Protein AF-A0A957SFQ7-F1 (afdb_monomer_lite)

pLDDT: mean 90.32, std 8.28, range [50.59, 98.31]

Radius of gyration: 24.51 Å; chains: 1; bounding box: 53×27×66 Å

Structure (mmCIF, N/CA/C/O backbone):
data_AF-A0A957SFQ7-F1
#
_entry.id   AF-A0A957SFQ7-F1
#
loop_
_atom_site.group_PDB
_atom_site.id
_atom_site.type_symbol
_atom_site.label_atom_id
_atom_site.label_alt_id
_atom_site.label_comp_id
_atom_site.label_asym_id
_atom_site.label_entity_id
_atom_site.label_seq_id
_atom_site.pdbx_PDB_ins_code
_atom_site.Cartn_x
_atom_site.Cartn_y
_atom_site.Cartn_z
_atom_site.occupancy
_atom_site.B_iso_or_equiv
_atom_site.auth_seq_id
_atom_site.auth_comp_id
_atom_site.auth_asym_id
_atom_site.auth_atom_id
_atom_site.pdbx_PDB_model_num
ATOM 1 N N . MET A 1 1 ? -36.184 2.923 40.700 1.00 58.47 1 MET A N 1
ATOM 2 C CA . MET A 1 1 ? -35.160 2.823 39.630 1.00 58.47 1 MET A CA 1
ATOM 3 C C . MET A 1 1 ? -34.295 1.603 39.879 1.00 58.47 1 MET A C 1
ATOM 5 O O . MET A 1 1 ? -33.602 1.535 40.889 1.00 58.47 1 MET A O 1
ATOM 9 N N . ASN A 1 2 ? -34.408 0.613 39.002 1.00 65.75 2 ASN A N 1
ATOM 10 C CA . ASN A 1 2 ? -33.990 -0.763 39.251 1.00 65.75 2 ASN A CA 1
ATOM 11 C C . ASN A 1 2 ? -32.458 -0.820 39.283 1.00 65.75 2 ASN A C 1
ATOM 13 O O . ASN A 1 2 ? -31.824 -0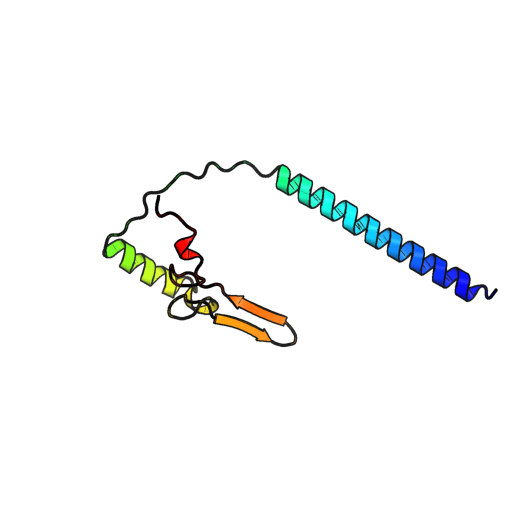.473 38.289 1.00 65.75 2 ASN A O 1
ATOM 17 N N . ARG A 1 3 ? -31.860 -1.216 40.420 1.00 83.00 3 ARG A N 1
ATOM 18 C CA . ARG A 1 3 ? -30.394 -1.230 40.640 1.00 83.00 3 ARG A CA 1
ATOM 19 C C . ARG A 1 3 ? -29.621 -1.840 39.465 1.00 83.00 3 ARG A C 1
ATOM 21 O O . ARG A 1 3 ? -28.571 -1.325 39.108 1.00 83.00 3 ARG A O 1
ATOM 28 N N . ILE A 1 4 ? -30.181 -2.870 38.836 1.00 88.81 4 ILE A N 1
ATOM 29 C CA . ILE A 1 4 ? -29.621 -3.565 37.672 1.00 88.81 4 ILE A CA 1
ATOM 30 C C . ILE A 1 4 ? -29.399 -2.611 36.486 1.00 88.81 4 ILE A C 1
ATOM 32 O O . ILE A 1 4 ? -28.318 -2.596 35.911 1.00 88.81 4 ILE A O 1
ATOM 36 N N . LEU A 1 5 ? -30.373 -1.750 36.170 1.00 89.94 5 LEU A N 1
ATOM 37 C CA . LEU A 1 5 ? -30.278 -0.804 35.052 1.00 89.94 5 LEU A CA 1
ATOM 38 C C . LEU A 1 5 ? -29.168 0.239 35.278 1.00 89.94 5 LEU A C 1
ATOM 40 O O . LEU A 1 5 ? -28.472 0.616 34.340 1.00 89.94 5 LEU A O 1
ATOM 44 N N . LYS A 1 6 ? -28.961 0.665 36.535 1.00 88.94 6 LYS A N 1
ATOM 45 C CA . LYS A 1 6 ? -27.845 1.552 36.908 1.00 88.94 6 LYS A CA 1
ATOM 46 C C . LYS A 1 6 ? -26.491 0.877 36.696 1.00 88.94 6 LYS A C 1
ATOM 48 O O . LYS A 1 6 ? -25.601 1.499 36.131 1.00 88.94 6 LYS A O 1
ATOM 53 N N . TRP A 1 7 ? -26.334 -0.374 37.126 1.00 93.88 7 TRP A N 1
ATOM 54 C CA . TRP A 1 7 ? -25.073 -1.103 36.961 1.00 93.88 7 TRP A CA 1
ATOM 55 C C . TRP A 1 7 ? -24.750 -1.386 35.492 1.00 93.88 7 TRP A C 1
ATOM 57 O O . TRP A 1 7 ? -23.603 -1.198 35.108 1.00 93.88 7 TRP A O 1
ATOM 67 N N . ILE A 1 8 ? -25.752 -1.731 34.671 1.00 95.00 8 ILE A N 1
ATOM 68 C CA . ILE A 1 8 ? -25.588 -1.894 33.215 1.00 95.00 8 ILE A CA 1
ATOM 69 C C . ILE A 1 8 ? -25.131 -0.583 32.561 1.00 95.00 8 ILE A C 1
ATOM 71 O O . ILE A 1 8 ? -24.205 -0.586 31.757 1.00 95.00 8 ILE A O 1
ATOM 75 N N . ALA A 1 9 ? -25.748 0.549 32.914 1.00 93.88 9 ALA A N 1
ATOM 76 C CA . ALA A 1 9 ? -25.354 1.844 32.363 1.00 93.88 9 ALA A CA 1
ATOM 77 C C . ALA A 1 9 ? -23.916 2.230 32.756 1.00 93.88 9 ALA A C 1
ATOM 79 O O . ALA A 1 9 ? -23.175 2.765 31.935 1.00 93.88 9 ALA A O 1
ATOM 80 N N . ILE A 1 10 ? -23.507 1.926 33.993 1.00 95.38 10 ILE A N 1
ATOM 81 C CA . ILE A 1 10 ? -22.146 2.186 34.477 1.00 95.38 10 ILE A CA 1
ATOM 82 C C . ILE A 1 10 ? -21.132 1.304 33.745 1.00 95.38 10 ILE A C 1
ATOM 84 O O . ILE A 1 10 ? -20.138 1.828 33.251 1.00 95.38 10 ILE A O 1
ATOM 88 N N . THR A 1 11 ? -21.367 -0.008 33.637 1.00 95.62 11 THR A N 1
ATOM 89 C CA . THR A 1 11 ? -20.431 -0.907 32.944 1.00 95.62 11 THR A CA 1
ATOM 90 C C . THR A 1 11 ? -20.308 -0.563 31.467 1.00 95.62 11 THR A C 1
ATOM 92 O O . THR A 1 11 ? -19.191 -0.507 30.958 1.00 95.62 11 THR A O 1
ATOM 95 N N . LEU A 1 12 ? -21.420 -0.259 30.792 1.00 96.81 12 LEU A N 1
ATOM 96 C CA . LEU A 1 12 ? -21.400 0.166 29.394 1.00 96.81 12 LEU A CA 1
ATOM 97 C C . LEU A 1 12 ? -20.664 1.504 29.224 1.00 96.81 12 LEU A C 1
ATOM 99 O O . LEU A 1 12 ? -19.840 1.639 28.325 1.00 96.81 12 LEU A O 1
ATOM 103 N N . GLY A 1 13 ? -20.907 2.471 30.114 1.00 97.38 13 GLY A N 1
ATOM 104 C CA . GLY A 1 13 ? -20.215 3.760 30.104 1.00 97.38 13 GLY A CA 1
ATOM 105 C C . GLY A 1 13 ? -18.706 3.616 30.304 1.00 97.38 13 GLY A C 1
ATOM 106 O O . GLY A 1 13 ? -17.928 4.194 29.549 1.00 97.38 13 GLY A O 1
ATOM 107 N N . VAL A 1 14 ? -18.283 2.789 31.265 1.00 97.44 14 VAL A N 1
ATOM 108 C CA . VAL A 1 14 ? -16.863 2.484 31.499 1.00 97.44 14 VAL A CA 1
ATOM 109 C C . VAL A 1 14 ? -16.243 1.794 30.287 1.00 97.44 14 VAL A C 1
ATOM 111 O O . VAL A 1 14 ? -15.145 2.168 29.883 1.00 97.44 14 VAL A O 1
ATOM 114 N N . LEU A 1 15 ? -16.943 0.835 29.673 1.00 97.94 15 LEU A N 1
ATOM 115 C CA . LEU A 1 15 ? -16.458 0.144 28.480 1.00 97.94 15 LEU A CA 1
ATOM 116 C C . LEU A 1 15 ? -16.260 1.121 27.313 1.00 97.94 15 LEU A C 1
ATOM 118 O O . LEU A 1 15 ? -15.208 1.108 26.682 1.00 97.94 15 LEU A O 1
ATOM 122 N N . ILE A 1 16 ? -17.230 2.006 27.061 1.00 98.06 16 ILE A N 1
ATOM 123 C CA . ILE A 1 16 ? -17.144 3.025 26.004 1.00 98.06 16 ILE A CA 1
ATOM 124 C C . ILE A 1 16 ? -15.970 3.974 26.261 1.00 98.06 16 ILE A C 1
ATOM 126 O O . ILE A 1 16 ? -15.195 4.251 25.346 1.00 98.06 16 ILE A O 1
ATOM 130 N N . ILE A 1 17 ? -15.806 4.441 27.502 1.00 97.81 17 ILE A N 1
ATOM 131 C CA . ILE A 1 17 ? -14.689 5.313 27.884 1.00 97.81 17 ILE A CA 1
ATOM 132 C C . ILE A 1 17 ? -13.355 4.594 27.673 1.00 97.81 17 ILE A C 1
ATOM 134 O O . ILE A 1 17 ? -12.432 5.178 27.113 1.00 97.81 17 ILE A O 1
ATOM 138 N N . LEU A 1 18 ? -13.255 3.326 28.073 1.00 98.12 18 LEU A N 1
ATOM 139 C CA . LEU A 1 18 ? -12.043 2.532 27.909 1.00 98.12 18 LEU A CA 1
ATOM 140 C C . LEU A 1 18 ? -11.693 2.349 26.427 1.00 98.12 18 LEU A C 1
ATOM 142 O O . LEU A 1 18 ? -10.560 2.620 26.042 1.00 98.12 18 LEU A O 1
ATOM 146 N N . VAL A 1 19 ? -12.668 1.993 25.585 1.00 98.19 19 VAL A N 1
ATOM 147 C CA . VAL A 1 19 ? -12.480 1.868 24.129 1.00 98.19 19 VAL A CA 1
ATOM 148 C C . VAL A 1 19 ? -12.034 3.196 23.512 1.00 98.19 19 VAL A C 1
ATOM 150 O O . VAL A 1 19 ? -11.080 3.220 22.733 1.00 98.19 19 VAL A O 1
ATOM 153 N N . ALA A 1 20 ? -12.673 4.309 23.883 1.00 98.12 20 ALA A N 1
ATOM 154 C CA . ALA A 1 20 ? -12.313 5.633 23.384 1.00 98.12 20 ALA A CA 1
ATOM 155 C C . ALA A 1 20 ? -10.890 6.035 23.803 1.00 98.12 20 ALA A C 1
ATOM 157 O O . ALA A 1 20 ? -10.110 6.506 22.974 1.00 98.12 20 ALA A O 1
ATOM 158 N N . LEU A 1 21 ? -10.520 5.801 25.065 1.00 98.31 21 LEU A N 1
ATOM 159 C CA . LEU A 1 21 ? -9.172 6.064 25.568 1.00 98.31 21 LEU A CA 1
ATOM 160 C C . LEU A 1 21 ? -8.128 5.221 24.832 1.00 98.31 21 LEU A C 1
ATOM 162 O O . LEU A 1 21 ? -7.118 5.763 24.385 1.00 98.31 21 LEU A O 1
ATOM 166 N N . THR A 1 22 ? -8.380 3.923 24.647 1.00 97.75 22 THR A N 1
ATOM 167 C CA . THR A 1 22 ? -7.486 3.041 23.891 1.00 97.75 22 THR A CA 1
ATOM 168 C C . THR A 1 22 ? -7.319 3.526 22.453 1.00 97.75 22 THR A C 1
ATOM 170 O O . THR A 1 22 ? -6.186 3.642 21.986 1.00 97.75 22 THR A O 1
ATOM 173 N N . ALA A 1 23 ? -8.411 3.876 21.768 1.00 97.81 23 ALA A N 1
ATOM 174 C CA . ALA A 1 23 ? -8.358 4.389 20.401 1.00 97.81 23 ALA A CA 1
ATOM 175 C C . ALA A 1 23 ? -7.518 5.674 20.301 1.00 97.81 23 ALA A C 1
ATOM 177 O O . ALA A 1 23 ? -6.664 5.785 19.421 1.00 97.81 23 ALA A O 1
ATOM 178 N N . VAL A 1 24 ? -7.702 6.616 21.233 1.00 98.12 24 VAL A N 1
ATOM 179 C CA . VAL A 1 24 ? -6.926 7.865 21.277 1.00 98.12 24 VAL A CA 1
ATOM 180 C C . VAL A 1 24 ? -5.443 7.582 21.512 1.00 98.12 24 VAL A C 1
ATOM 182 O O . VAL A 1 24 ? -4.603 8.102 20.778 1.00 98.12 24 VAL A O 1
ATOM 185 N N . VAL A 1 25 ? -5.106 6.747 22.498 1.00 97.88 25 VAL A N 1
ATOM 186 C CA . VAL A 1 25 ? -3.711 6.412 22.824 1.00 97.88 25 VAL A CA 1
ATOM 187 C C . VAL A 1 25 ? -3.017 5.745 21.637 1.00 97.88 25 VAL A C 1
ATOM 189 O O . VAL A 1 25 ? -1.935 6.183 21.242 1.00 97.88 25 VAL A O 1
ATOM 192 N N . LEU A 1 26 ? -3.648 4.735 21.031 1.00 97.56 26 LEU A N 1
ATOM 193 C CA . LEU A 1 26 ? -3.085 4.019 19.886 1.00 97.56 26 LEU A CA 1
ATOM 194 C C . LEU A 1 26 ? -2.912 4.934 18.672 1.00 97.56 26 LEU A C 1
ATOM 196 O O . LEU A 1 26 ? -1.861 4.900 18.037 1.00 97.56 26 LEU A O 1
ATOM 200 N N . ASN A 1 27 ? -3.894 5.790 18.381 1.00 97.25 27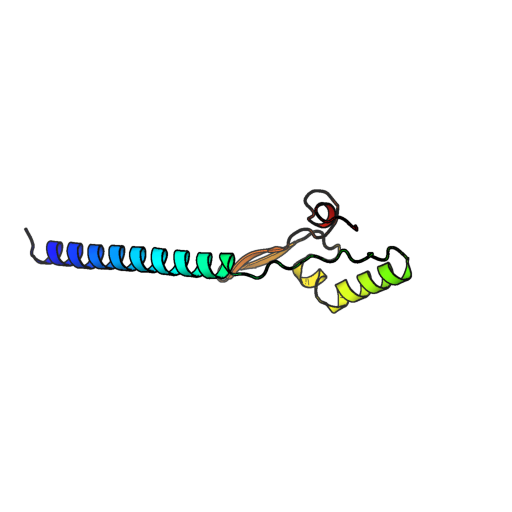 ASN A N 1
ATOM 201 C CA . ASN A 1 27 ? -3.808 6.728 17.265 1.00 97.25 27 ASN A CA 1
ATOM 202 C C . ASN A 1 27 ? -2.668 7.736 17.469 1.00 97.25 27 ASN A C 1
ATOM 204 O O . ASN A 1 27 ? -1.839 7.925 16.579 1.00 97.25 27 ASN A O 1
ATOM 208 N N . ARG A 1 28 ? -2.562 8.328 18.666 1.00 97.31 28 ARG A N 1
ATOM 209 C CA . ARG A 1 28 ? -1.486 9.281 18.972 1.00 97.31 28 ARG A CA 1
ATOM 210 C C . ARG A 1 28 ? -0.109 8.635 18.908 1.00 97.31 28 ARG A C 1
ATOM 212 O O . ARG A 1 28 ? 0.821 9.262 18.406 1.00 97.31 28 ARG A O 1
ATOM 219 N N . TRP A 1 29 ? 0.023 7.409 19.408 1.00 96.69 29 TRP A N 1
ATOM 220 C CA . TRP A 1 29 ? 1.286 6.680 19.371 1.00 96.69 29 TRP A CA 1
ATOM 221 C C . TRP A 1 29 ? 1.668 6.244 17.954 1.00 96.69 29 TRP A C 1
ATOM 223 O O . TRP A 1 29 ? 2.829 6.356 17.566 1.00 96.69 29 TRP A O 1
ATOM 233 N N . GLY A 1 30 ? 0.691 5.807 17.156 1.00 94.81 30 GLY A N 1
ATOM 234 C CA . GLY A 1 30 ? 0.883 5.516 15.738 1.00 94.81 30 GLY A CA 1
ATOM 235 C C . GLY A 1 30 ? 1.356 6.753 14.980 1.00 94.81 30 GLY A C 1
ATOM 236 O O . GLY A 1 30 ? 2.407 6.720 14.344 1.00 94.81 30 GLY A O 1
ATOM 237 N N . ASN A 1 31 ? 0.650 7.877 15.129 1.00 95.44 31 ASN A N 1
ATOM 238 C CA . ASN A 1 31 ? 1.023 9.129 14.473 1.00 95.44 31 ASN A CA 1
ATOM 239 C C . ASN A 1 31 ? 2.389 9.654 14.915 1.00 95.44 31 ASN A C 1
ATOM 241 O O . ASN A 1 31 ? 3.123 10.172 14.081 1.00 95.44 31 ASN A O 1
ATOM 245 N N . SER A 1 32 ? 2.762 9.527 16.192 1.00 93.50 32 SER A N 1
ATOM 246 C CA . SER A 1 32 ? 4.083 9.978 16.639 1.00 93.50 32 SER A CA 1
ATOM 247 C C . SER A 1 32 ? 5.208 9.127 16.056 1.00 93.50 32 SER A C 1
ATOM 249 O O . SER A 1 32 ? 6.241 9.669 15.672 1.00 93.50 32 SER A O 1
ATOM 251 N N . ARG A 1 33 ? 4.996 7.813 15.913 1.00 92.19 33 ARG A N 1
ATOM 252 C CA . ARG A 1 33 ? 5.947 6.928 15.228 1.00 92.19 33 ARG A CA 1
ATOM 253 C C . ARG A 1 33 ? 6.054 7.231 13.737 1.00 92.19 33 ARG A C 1
ATOM 255 O O . ARG A 1 33 ? 7.163 7.252 13.220 1.00 92.19 33 ARG A O 1
ATOM 262 N N . LEU A 1 34 ? 4.931 7.497 13.071 1.00 88.62 34 LEU A N 1
ATOM 263 C CA . LEU A 1 34 ? 4.911 7.884 11.658 1.00 88.62 34 LEU A CA 1
ATOM 264 C C . LEU A 1 34 ? 5.602 9.234 11.435 1.00 88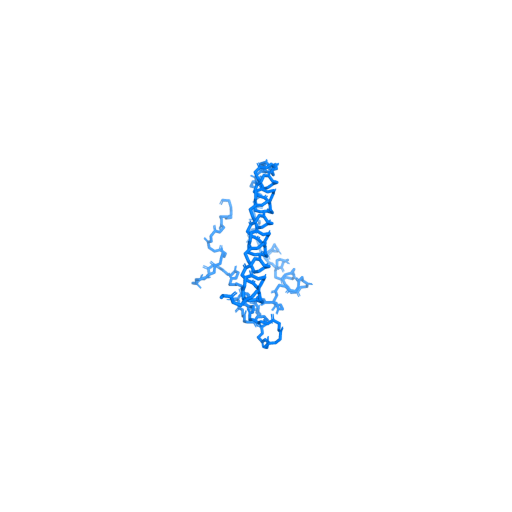.62 34 LEU A C 1
ATOM 266 O O . LEU A 1 34 ? 6.391 9.370 10.509 1.00 88.62 34 LEU A O 1
ATOM 270 N N . ALA A 1 35 ? 5.364 10.212 12.311 1.00 89.75 35 ALA A N 1
ATOM 271 C CA . ALA A 1 35 ? 6.016 11.519 12.244 1.00 89.75 35 ALA A CA 1
ATOM 272 C C . ALA A 1 35 ? 7.526 11.449 12.527 1.00 89.75 35 ALA A C 1
ATOM 274 O O . ALA A 1 35 ? 8.280 12.287 12.044 1.00 89.75 35 ALA A O 1
ATOM 275 N N . ALA A 1 36 ? 7.966 10.455 13.301 1.00 89.50 36 ALA A N 1
ATOM 276 C CA . ALA A 1 36 ? 9.377 10.190 13.561 1.00 89.50 36 ALA A CA 1
ATOM 277 C C . ALA A 1 36 ? 10.053 9.350 12.462 1.00 89.50 36 ALA A C 1
ATOM 279 O O . ALA A 1 36 ? 11.240 9.038 12.588 1.00 89.50 36 ALA A O 1
ATOM 280 N N . ALA A 1 37 ? 9.328 8.953 11.409 1.00 86.75 37 ALA A N 1
ATOM 281 C CA . ALA A 1 37 ? 9.917 8.209 10.307 1.00 86.75 37 ALA A CA 1
ATOM 282 C C . ALA A 1 37 ? 11.019 9.056 9.637 1.00 86.75 37 ALA A C 1
ATOM 284 O O . ALA A 1 37 ? 10.790 10.232 9.339 1.00 86.75 37 ALA A O 1
ATOM 285 N N . PRO A 1 38 ? 12.215 8.489 9.393 1.00 83.69 38 PRO A N 1
ATOM 286 C CA . PRO A 1 38 ? 13.283 9.206 8.716 1.00 83.69 38 PRO A CA 1
ATOM 287 C C . PRO A 1 38 ? 12.822 9.691 7.343 1.00 83.69 38 PRO A C 1
ATOM 289 O O . PRO A 1 38 ? 12.229 8.930 6.577 1.00 83.69 38 PRO A O 1
ATOM 292 N N . VAL A 1 39 ? 13.142 10.941 7.008 1.00 82.69 39 VAL A N 1
ATOM 293 C CA . VAL A 1 39 ? 12.954 11.440 5.645 1.00 82.69 39 VAL A CA 1
ATOM 294 C C . VAL A 1 39 ? 13.949 10.710 4.749 1.00 82.69 39 VAL A C 1
ATOM 296 O O . VAL A 1 39 ? 15.153 10.958 4.799 1.00 82.69 39 VAL A O 1
ATOM 299 N N . VAL A 1 40 ? 13.446 9.775 3.948 1.00 82.00 40 VAL A N 1
ATOM 300 C CA . VAL A 1 40 ? 14.258 9.069 2.959 1.00 82.00 40 VAL A CA 1
ATOM 301 C C . VAL A 1 40 ? 14.410 9.980 1.749 1.00 82.00 40 VAL A C 1
ATOM 303 O O . VAL A 1 40 ? 13.430 10.342 1.101 1.00 82.00 40 VAL A O 1
ATOM 306 N N . SER A 1 41 ? 15.649 10.359 1.440 1.00 81.44 41 SER A N 1
ATOM 307 C CA . SER A 1 41 ? 15.951 11.028 0.178 1.00 81.44 41 SER A CA 1
ATOM 308 C C . SER A 1 41 ? 15.761 10.021 -0.954 1.00 81.44 41 SER A C 1
ATOM 310 O O . SER A 1 41 ? 16.507 9.045 -1.059 1.00 81.44 41 SER A O 1
ATOM 312 N N . ILE A 1 42 ? 14.731 10.230 -1.775 1.00 80.00 42 ILE A N 1
ATOM 313 C CA . ILE A 1 42 ? 14.500 9.409 -2.960 1.00 80.00 42 ILE A CA 1
ATOM 314 C C . ILE A 1 42 ? 15.573 9.781 -3.974 1.00 80.00 42 ILE A C 1
ATOM 316 O O . ILE A 1 42 ? 15.544 10.856 -4.575 1.00 80.00 42 ILE A O 1
ATOM 320 N N . LYS A 1 43 ? 16.542 8.888 -4.157 1.00 79.88 43 LYS A N 1
ATOM 321 C CA . LYS A 1 43 ? 17.489 9.012 -5.255 1.00 79.88 43 LYS A CA 1
ATOM 322 C C . LYS A 1 43 ? 16.775 8.570 -6.524 1.00 79.88 43 LYS A C 1
ATOM 324 O O . LYS A 1 43 ? 16.364 7.416 -6.618 1.00 79.88 43 LYS A O 1
ATOM 329 N N . MET A 1 44 ? 16.627 9.484 -7.480 1.00 76.12 44 MET A N 1
ATOM 330 C CA . MET A 1 44 ? 16.153 9.110 -8.807 1.00 76.12 44 MET A CA 1
ATOM 331 C C . MET A 1 44 ? 17.153 8.129 -9.415 1.00 76.12 44 MET A C 1
ATOM 333 O O . MET A 1 44 ? 18.363 8.374 -9.420 1.00 76.12 44 MET A O 1
ATOM 337 N N . VAL A 1 45 ? 16.636 6.987 -9.848 1.00 79.50 45 VAL A N 1
ATOM 338 C CA . VAL A 1 45 ? 17.392 5.969 -10.566 1.00 79.50 45 VAL A CA 1
ATOM 339 C C . VAL A 1 45 ? 16.976 6.078 -12.018 1.00 79.50 45 VAL A C 1
ATOM 341 O O . VAL A 1 45 ? 15.789 6.176 -12.316 1.00 79.50 45 VAL A O 1
ATOM 344 N N . GLU A 1 46 ? 17.957 6.075 -12.908 1.00 83.31 46 GLU A N 1
ATOM 345 C CA . GLU A 1 46 ? 17.697 6.012 -14.337 1.00 83.31 46 GLU A CA 1
ATOM 346 C C . GLU A 1 46 ? 17.053 4.658 -14.647 1.00 83.31 46 GLU A C 1
ATOM 348 O O . GLU A 1 46 ? 17.650 3.610 -14.390 1.00 83.31 46 GLU A O 1
ATOM 353 N N . VAL A 1 47 ? 15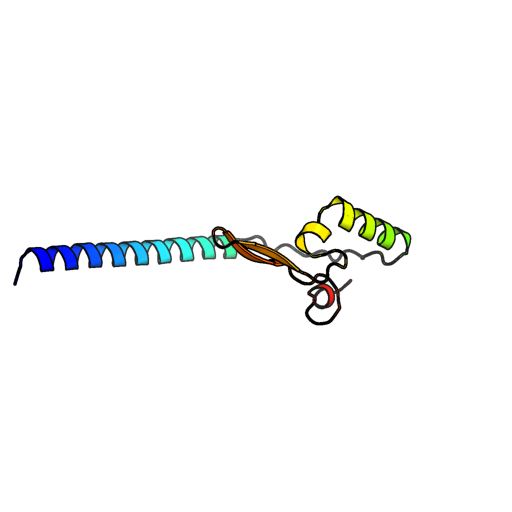.801 4.677 -15.111 1.00 84.38 47 VAL A N 1
ATOM 354 C CA . VAL A 1 47 ? 15.056 3.460 -15.445 1.00 84.38 47 VAL A CA 1
ATOM 355 C C . VAL A 1 47 ? 15.419 3.062 -16.875 1.00 84.38 47 VAL A C 1
ATOM 357 O O . VAL A 1 47 ? 15.072 3.790 -17.807 1.00 84.38 47 VAL A O 1
ATOM 360 N N . PRO A 1 48 ? 16.097 1.922 -17.088 1.00 87.62 48 PRO A N 1
ATOM 361 C CA . PRO A 1 48 ? 16.459 1.502 -18.431 1.00 87.62 48 PRO A CA 1
ATOM 362 C C . PRO A 1 48 ? 15.206 1.147 -19.240 1.00 87.62 48 PRO A C 1
ATOM 364 O O . PRO A 1 48 ? 14.340 0.406 -18.771 1.00 87.62 48 PRO A O 1
ATOM 367 N N . THR A 1 49 ? 15.119 1.662 -20.465 1.00 86.88 49 THR A N 1
ATOM 368 C CA . THR A 1 49 ? 13.989 1.439 -21.389 1.00 86.88 49 THR A CA 1
ATOM 369 C C . THR A 1 49 ? 14.376 0.603 -22.608 1.00 86.88 49 THR A C 1
ATOM 371 O O . THR A 1 49 ? 13.588 0.433 -23.538 1.00 86.88 49 THR A O 1
ATOM 374 N N . ASP A 1 50 ? 15.587 0.049 -22.610 1.00 93.56 50 ASP A N 1
ATOM 375 C CA . ASP A 1 50 ? 16.061 -0.826 -23.669 1.00 93.56 50 ASP A CA 1
ATOM 376 C C . ASP A 1 50 ? 15.315 -2.177 -23.675 1.00 93.56 50 ASP A C 1
ATOM 378 O O . ASP A 1 50 ? 14.637 -2.586 -22.720 1.00 93.56 50 ASP A O 1
ATOM 382 N N . ALA A 1 51 ? 15.424 -2.884 -24.800 1.00 94.75 51 ALA A N 1
ATOM 383 C CA . ALA A 1 51 ? 14.712 -4.137 -25.014 1.00 94.75 51 ALA A CA 1
ATOM 384 C C . ALA A 1 51 ? 15.146 -5.252 -24.043 1.00 94.75 51 ALA A C 1
ATOM 386 O O . ALA A 1 51 ? 14.310 -6.071 -23.653 1.00 94.75 51 ALA A O 1
ATOM 387 N N . GLU A 1 52 ? 16.418 -5.284 -23.631 1.00 95.88 52 GLU A N 1
ATOM 388 C CA . GLU A 1 52 ? 16.937 -6.287 -22.697 1.00 95.88 52 GLU A CA 1
ATOM 389 C C . GLU A 1 52 ? 16.356 -6.061 -21.298 1.00 95.88 52 GLU A C 1
ATOM 391 O O . GLU A 1 52 ? 15.810 -6.985 -20.684 1.00 95.88 52 GLU A O 1
ATOM 396 N N . SER A 1 53 ? 16.372 -4.815 -20.832 1.00 93.69 53 SER A N 1
ATOM 397 C CA . SER A 1 53 ? 15.786 -4.410 -19.556 1.00 93.69 53 SER A CA 1
ATOM 398 C C . SER A 1 53 ? 14.281 -4.663 -19.508 1.00 93.69 53 SER A C 1
ATOM 400 O O . SER A 1 53 ? 13.771 -5.191 -18.515 1.00 93.69 53 SER A O 1
ATOM 402 N N . THR A 1 54 ? 13.570 -4.404 -20.608 1.00 91.88 54 THR A N 1
ATOM 403 C CA . THR A 1 54 ? 12.133 -4.700 -20.724 1.00 91.88 54 THR A CA 1
ATOM 404 C C . THR A 1 54 ? 11.860 -6.209 -20.692 1.00 91.88 54 THR A C 1
ATOM 406 O O . THR A 1 54 ? 10.945 -6.668 -20.002 1.00 91.88 54 THR A O 1
ATOM 409 N N . ALA A 1 55 ? 12.667 -7.017 -21.389 1.00 95.00 55 ALA A N 1
ATOM 410 C CA . ALA A 1 55 ? 12.548 -8.476 -21.367 1.00 95.00 55 ALA A CA 1
ATOM 411 C C . ALA A 1 55 ? 12.830 -9.052 -19.970 1.00 95.00 55 ALA A C 1
ATOM 413 O O . ALA A 1 55 ? 12.107 -9.935 -19.497 1.00 95.00 55 ALA A O 1
ATOM 414 N N . LYS A 1 56 ? 13.835 -8.509 -19.274 1.00 94.06 56 LYS A N 1
ATOM 415 C CA . LYS A 1 56 ? 14.128 -8.837 -17.877 1.00 94.06 56 LYS A CA 1
ATOM 416 C C . LYS A 1 56 ? 12.962 -8.466 -16.960 1.00 94.06 56 LYS A C 1
ATOM 418 O O . LYS A 1 56 ? 12.566 -9.299 -16.148 1.00 94.06 56 LYS A O 1
ATOM 423 N N . GLY A 1 57 ? 12.384 -7.275 -17.115 1.00 91.69 57 GLY A N 1
ATOM 424 C CA . GLY A 1 57 ? 11.200 -6.839 -16.370 1.00 91.69 57 GLY A CA 1
ATOM 425 C C . GLY A 1 57 ? 10.017 -7.793 -16.552 1.00 91.69 57 GLY A C 1
ATOM 426 O O . GLY A 1 57 ? 9.427 -8.234 -15.568 1.00 91.69 57 GLY A O 1
ATOM 427 N N . ARG A 1 58 ? 9.745 -8.220 -17.794 1.00 91.00 58 ARG A N 1
ATOM 428 C CA . ARG A 1 58 ? 8.710 -9.225 -18.092 1.00 91.00 58 ARG A CA 1
ATOM 429 C C . ARG A 1 58 ? 8.975 -10.556 -17.385 1.00 91.00 58 ARG A C 1
ATOM 431 O O . ARG A 1 58 ? 8.056 -11.140 -16.819 1.00 91.00 58 ARG A O 1
ATOM 438 N N . ARG A 1 59 ? 10.226 -11.031 -17.390 1.00 93.06 59 ARG A N 1
ATOM 439 C CA . ARG A 1 59 ? 10.607 -12.256 -16.672 1.00 93.06 59 ARG A CA 1
ATOM 440 C C . ARG A 1 59 ? 10.391 -12.110 -15.166 1.00 93.06 59 ARG A C 1
ATOM 442 O O . ARG A 1 59 ? 9.851 -13.026 -14.559 1.00 93.06 59 ARG A O 1
ATOM 449 N N . LEU A 1 60 ? 10.801 -10.985 -14.579 1.00 93.75 60 LEU A N 1
ATOM 450 C CA . LEU A 1 60 ? 10.619 -10.705 -13.152 1.00 93.75 60 LEU A CA 1
ATOM 451 C C . LEU A 1 60 ? 9.137 -10.685 -12.772 1.00 93.75 60 LEU A C 1
ATOM 453 O O . LEU A 1 60 ? 8.757 -11.369 -11.830 1.00 93.75 60 LEU A O 1
ATOM 457 N N . ALA A 1 61 ? 8.294 -10.001 -13.548 1.00 93.00 61 ALA A N 1
ATOM 458 C CA . ALA A 1 61 ? 6.853 -9.962 -13.305 1.00 93.00 61 ALA A CA 1
ATOM 459 C C . ALA A 1 61 ? 6.214 -11.364 -13.276 1.00 93.00 61 ALA A C 1
ATOM 461 O O . ALA A 1 61 ? 5.305 -11.612 -12.485 1.00 93.00 61 ALA A O 1
ATOM 462 N N . ALA A 1 62 ? 6.720 -12.288 -14.101 1.00 89.50 62 ALA A N 1
ATOM 463 C CA . ALA A 1 62 ? 6.253 -13.670 -14.137 1.00 89.50 62 ALA A CA 1
ATOM 464 C C . ALA A 1 62 ? 6.749 -14.515 -12.949 1.00 89.50 62 ALA A C 1
ATOM 466 O O . ALA A 1 62 ? 5.984 -15.310 -12.418 1.00 89.50 62 ALA A O 1
ATOM 467 N N . ILE A 1 63 ? 8.009 -14.364 -12.521 1.00 94.25 63 ILE A N 1
ATOM 468 C CA . ILE A 1 63 ? 8.580 -15.197 -11.440 1.00 94.25 63 ILE A CA 1
ATOM 469 C C . ILE A 1 63 ? 8.350 -14.631 -10.034 1.00 94.25 63 ILE A C 1
ATOM 471 O O . ILE A 1 63 ? 8.492 -15.357 -9.057 1.00 94.25 63 ILE A O 1
ATOM 475 N N . SER A 1 64 ? 8.035 -13.340 -9.915 1.00 92.56 64 SER A N 1
ATOM 476 C CA . SER A 1 64 ? 7.794 -12.648 -8.642 1.00 92.56 64 SER A CA 1
ATOM 477 C C . SER A 1 64 ? 6.307 -12.545 -8.293 1.00 92.56 64 SER A C 1
ATOM 479 O O . SER A 1 64 ? 5.932 -11.676 -7.511 1.00 92.56 64 SER A O 1
ATOM 481 N N . ALA A 1 65 ? 5.467 -13.404 -8.881 1.00 89.25 65 ALA A N 1
ATOM 482 C CA . ALA A 1 65 ? 4.031 -13.496 -8.609 1.00 89.25 65 ALA A CA 1
ATOM 483 C C . ALA A 1 65 ? 3.230 -12.196 -8.840 1.00 89.25 65 ALA A C 1
ATOM 485 O O . ALA A 1 65 ? 2.091 -12.076 -8.396 1.00 89.25 65 ALA A O 1
ATOM 486 N N . CYS A 1 66 ? 3.769 -11.216 -9.577 1.00 93.56 66 CYS A N 1
ATOM 487 C CA . CYS A 1 66 ? 3.053 -9.965 -9.848 1.00 93.56 66 CYS A CA 1
ATOM 488 C C . CYS A 1 66 ? 1.733 -10.241 -10.582 1.00 93.56 66 CYS A C 1
ATOM 490 O O . CYS A 1 66 ? 0.697 -9.667 -10.253 1.00 93.56 66 CYS A O 1
ATOM 492 N N . ILE A 1 67 ? 1.771 -11.170 -11.538 1.00 92.94 67 ILE A N 1
ATOM 493 C CA . ILE A 1 67 ? 0.611 -11.578 -12.335 1.00 92.94 67 ILE A CA 1
ATOM 494 C C . ILE A 1 67 ? -0.406 -12.430 -11.562 1.00 92.94 67 ILE A C 1
ATOM 496 O O . ILE A 1 67 ? -1.545 -12.546 -12.006 1.00 92.94 67 ILE A O 1
ATOM 500 N N . GLU A 1 68 ? -0.023 -13.013 -10.421 1.00 91.56 68 GLU A N 1
ATOM 501 C CA . GLU A 1 68 ? -0.930 -13.838 -9.609 1.00 91.56 68 GLU A CA 1
ATOM 502 C C . GLU A 1 68 ? -1.989 -12.972 -8.927 1.00 91.56 68 GLU A C 1
ATOM 504 O O . GLU A 1 68 ? -3.162 -13.335 -8.894 1.00 91.56 68 GLU A O 1
ATOM 509 N N . CYS A 1 69 ? -1.591 -11.789 -8.452 1.00 93.62 69 CYS A N 1
ATOM 510 C CA . CYS A 1 69 ? -2.518 -10.835 -7.852 1.00 93.62 69 CYS A CA 1
ATOM 511 C C . CYS A 1 69 ? -3.083 -9.850 -8.881 1.00 93.62 69 CYS A C 1
ATOM 513 O O . CYS A 1 69 ? -4.264 -9.533 -8.829 1.00 93.62 69 CYS A O 1
ATOM 515 N N . HIS A 1 70 ? -2.262 -9.348 -9.811 1.00 95.38 70 HIS A N 1
ATOM 516 C CA . HIS A 1 70 ? -2.632 -8.221 -10.681 1.00 95.38 70 HIS A CA 1
ATOM 517 C C . HIS A 1 70 ? -3.130 -8.626 -12.075 1.00 95.38 70 HIS A C 1
ATOM 519 O O . HIS A 1 70 ? -3.364 -7.754 -12.909 1.00 95.38 70 HIS A O 1
ATOM 525 N N . GLY A 1 71 ? -3.310 -9.921 -12.335 1.00 92.56 71 GLY A N 1
ATOM 526 C CA . GLY A 1 71 ? -3.728 -10.426 -13.639 1.00 92.56 71 GLY A CA 1
ATOM 527 C C . GLY A 1 71 ? -2.578 -10.531 -14.645 1.00 92.56 71 GLY A C 1
ATOM 528 O O . GLY A 1 71 ? -1.489 -9.984 -14.457 1.00 92.56 71 GLY A O 1
ATOM 529 N N . ALA A 1 72 ? -2.821 -11.262 -15.734 1.00 91.75 72 ALA A N 1
ATOM 530 C CA . ALA A 1 72 ? -1.791 -11.626 -16.711 1.00 91.75 72 ALA A CA 1
ATOM 531 C C . ALA A 1 72 ? -1.182 -10.424 -17.456 1.00 91.75 72 ALA A C 1
ATOM 533 O O . ALA A 1 72 ? -0.019 -10.467 -17.857 1.00 91.75 72 ALA A O 1
ATOM 534 N N . ASP A 1 73 ? -1.958 -9.359 -17.636 1.00 92.19 73 ASP A N 1
ATOM 535 C CA . ASP A 1 73 ? -1.565 -8.103 -18.279 1.00 92.19 73 ASP A CA 1
ATOM 536 C C . ASP A 1 73 ? -1.283 -6.977 -17.270 1.00 92.19 73 ASP A C 1
ATOM 538 O O . ASP A 1 73 ? -1.017 -5.842 -17.668 1.00 92.19 73 ASP A O 1
ATOM 542 N N . LEU A 1 74 ? -1.296 -7.297 -15.970 1.00 94.56 74 LEU A N 1
ATOM 543 C CA . LEU A 1 74 ? -1.104 -6.363 -14.863 1.00 94.56 74 LEU A CA 1
ATOM 544 C C . LEU A 1 74 ? -2.195 -5.280 -14.765 1.00 94.56 74 LEU A C 1
ATOM 546 O O . LEU A 1 74 ? -1.993 -4.275 -14.072 1.00 94.56 74 LEU A O 1
ATOM 550 N N . SER A 1 75 ? -3.351 -5.461 -15.420 1.00 94.25 75 SER A N 1
ATOM 551 C CA . SER A 1 75 ? -4.457 -4.495 -15.386 1.00 94.25 75 SER A CA 1
ATOM 552 C C . SER A 1 75 ? -5.219 -4.472 -14.059 1.00 94.25 75 SER A C 1
ATOM 554 O O . SER A 1 75 ? -6.130 -3.664 -13.895 1.00 94.25 75 SER A O 1
ATOM 556 N N . GLY A 1 76 ? -4.863 -5.340 -13.112 1.00 94.00 76 GLY A N 1
ATOM 557 C CA . GLY A 1 76 ? -5.604 -5.558 -11.878 1.00 94.00 76 GLY A CA 1
ATOM 558 C C . GLY A 1 76 ? -6.752 -6.548 -12.072 1.00 94.00 76 GLY A C 1
ATOM 559 O O . GLY A 1 76 ? -7.366 -6.631 -13.135 1.00 94.00 76 GLY A O 1
ATOM 560 N N . THR A 1 77 ? -7.041 -7.310 -11.022 1.00 93.50 77 THR A N 1
ATOM 561 C CA . THR A 1 77 ? -8.175 -8.237 -10.942 1.00 93.50 77 THR A CA 1
ATOM 562 C C . THR A 1 77 ? -8.656 -8.315 -9.496 1.00 93.50 77 THR A C 1
ATOM 564 O O . THR A 1 77 ? -8.026 -7.781 -8.581 1.00 93.50 77 THR A O 1
ATOM 567 N N . VAL A 1 78 ? -9.781 -8.980 -9.264 1.00 94.12 78 VAL A N 1
ATOM 568 C CA . VAL A 1 78 ? -10.177 -9.367 -7.913 1.00 94.12 78 VAL A CA 1
ATOM 569 C C . VAL A 1 78 ? -9.261 -10.502 -7.465 1.00 94.12 78 VAL A C 1
ATOM 571 O O . VAL A 1 78 ? -9.308 -11.592 -8.028 1.00 94.12 78 VAL A O 1
ATOM 574 N N . PHE A 1 79 ? -8.389 -10.219 -6.496 1.00 92.00 79 PHE A N 1
ATOM 575 C CA . PHE A 1 79 ? -7.440 -11.199 -5.969 1.00 92.00 79 PHE A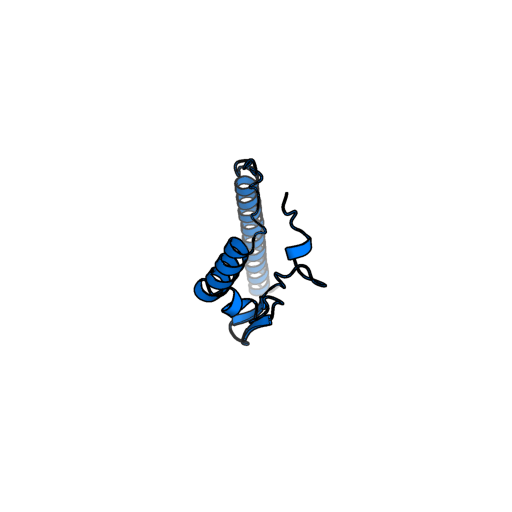 CA 1
ATOM 576 C C . PHE A 1 79 ? -8.094 -12.094 -4.912 1.00 92.00 79 PHE A C 1
ATOM 578 O O . PHE A 1 79 ? -7.837 -13.293 -4.874 1.00 92.00 79 PHE A O 1
ATOM 585 N N . VAL A 1 80 ? -8.973 -11.523 -4.083 1.00 93.75 80 VAL A N 1
ATOM 586 C CA . VAL A 1 80 ? -9.774 -12.274 -3.107 1.00 93.75 80 VAL A CA 1
ATOM 587 C C . VAL A 1 80 ? -11.229 -11.847 -3.216 1.00 93.75 80 VAL A C 1
ATOM 589 O O . VAL A 1 80 ? -11.517 -10.651 -3.198 1.00 93.75 80 VAL A O 1
ATOM 592 N N . ASP A 1 81 ? -12.126 -12.826 -3.291 1.00 93.25 81 ASP A N 1
ATOM 593 C CA . ASP A 1 81 ? -13.576 -12.652 -3.181 1.00 93.25 81 ASP A CA 1
ATOM 594 C C . ASP A 1 81 ? -14.160 -13.828 -2.391 1.00 93.25 81 ASP A C 1
ATOM 596 O O . ASP A 1 81 ? -14.687 -14.794 -2.943 1.00 93.25 81 ASP A O 1
ATOM 600 N N . GLU A 1 82 ? -13.971 -13.799 -1.073 1.00 92.50 82 GLU A N 1
ATOM 601 C CA . GLU A 1 82 ? -14.407 -14.876 -0.188 1.00 92.50 82 GLU A CA 1
ATOM 602 C C . GLU A 1 82 ? -15.145 -14.311 1.021 1.00 92.50 82 GLU A C 1
ATOM 604 O O . GLU A 1 82 ? -14.599 -13.503 1.765 1.00 92.50 82 GLU A O 1
ATOM 609 N N . GLY A 1 83 ? -16.365 -14.780 1.298 1.00 89.31 83 GLY A N 1
ATOM 610 C CA . GLY A 1 83 ? -17.208 -14.200 2.355 1.00 89.31 83 GLY A CA 1
ATOM 611 C C . GLY A 1 83 ? -16.598 -14.209 3.766 1.00 89.31 83 GLY A C 1
ATOM 612 O O . GLY A 1 83 ? -16.931 -13.348 4.576 1.00 89.31 83 GLY A O 1
ATOM 613 N N . ALA A 1 84 ? -15.698 -15.151 4.065 1.00 90.75 84 ALA A N 1
ATOM 614 C CA . ALA A 1 84 ? -15.024 -15.234 5.363 1.00 90.75 84 ALA A CA 1
ATOM 615 C C . ALA A 1 84 ? -13.762 -14.354 5.469 1.00 90.75 84 ALA A C 1
ATOM 617 O O . ALA A 1 84 ? -13.369 -14.003 6.580 1.00 90.75 84 ALA A O 1
ATOM 618 N N . ILE A 1 85 ? -13.127 -14.013 4.341 1.00 88.25 85 ILE A N 1
ATOM 619 C CA . ILE A 1 85 ? -11.856 -13.266 4.288 1.00 88.25 85 ILE A CA 1
ATOM 620 C C . ILE A 1 85 ? -12.103 -11.809 3.877 1.00 88.25 85 ILE A C 1
ATOM 622 O O . ILE A 1 85 ? -11.523 -10.888 4.448 1.00 88.25 85 ILE A O 1
ATOM 626 N N . GLY A 1 86 ? -12.996 -11.602 2.912 1.00 92.12 86 GLY A N 1
ATOM 627 C CA . GLY A 1 86 ? -13.396 -10.315 2.366 1.00 92.12 86 GLY A CA 1
ATOM 628 C C . GLY A 1 86 ? -13.188 -10.223 0.856 1.00 92.12 86 GLY A C 1
ATOM 629 O O . GLY A 1 86 ? -12.972 -11.216 0.164 1.00 92.12 86 GLY A O 1
ATOM 630 N N . TYR A 1 87 ? -13.252 -8.988 0.366 1.00 95.00 87 TYR A N 1
ATOM 631 C CA . TYR A 1 87 ? -13.034 -8.629 -1.030 1.00 95.00 87 TYR A CA 1
ATOM 632 C C . TYR A 1 87 ? -11.766 -7.777 -1.140 1.00 95.00 87 TYR A C 1
ATOM 634 O O . TYR A 1 87 ? -11.681 -6.711 -0.524 1.00 95.00 87 TYR A O 1
ATOM 642 N N . ILE A 1 88 ? -10.777 -8.243 -1.905 1.00 94.31 88 ILE A N 1
ATOM 643 C CA . ILE A 1 88 ? -9.487 -7.569 -2.094 1.00 94.31 88 ILE A CA 1
ATOM 644 C C . ILE A 1 88 ? -9.246 -7.369 -3.596 1.00 94.31 88 ILE A C 1
ATOM 646 O O . ILE A 1 88 ? -8.838 -8.310 -4.286 1.00 94.31 88 ILE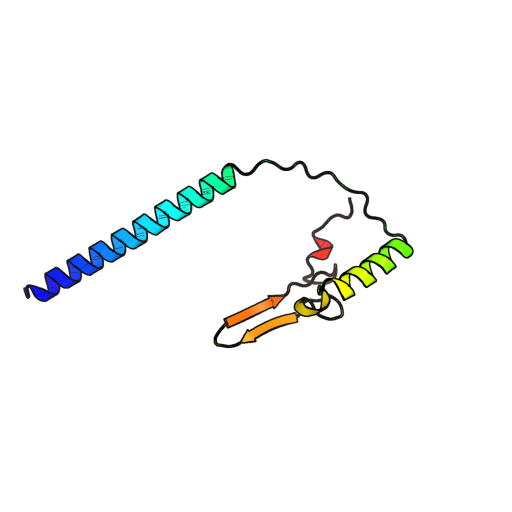 A O 1
ATOM 650 N N . PRO A 1 89 ? -9.472 -6.151 -4.124 1.00 94.19 89 PRO A N 1
ATOM 651 C CA . PRO A 1 89 ? -9.128 -5.823 -5.498 1.00 94.19 89 PRO A CA 1
ATOM 652 C C . PRO A 1 89 ? -7.630 -5.517 -5.606 1.00 94.19 89 PRO A C 1
ATOM 654 O O . PRO A 1 89 ? -7.103 -4.669 -4.881 1.00 94.19 89 PRO A O 1
ATOM 657 N N . ALA A 1 90 ? -6.939 -6.173 -6.534 1.00 94.69 90 ALA A N 1
ATOM 658 C CA . ALA A 1 90 ? -5.575 -5.815 -6.884 1.00 94.69 90 ALA A CA 1
ATOM 659 C C . ALA A 1 90 ? -5.578 -4.620 -7.855 1.00 94.69 90 ALA A C 1
ATOM 661 O O . ALA A 1 90 ? -6.314 -4.636 -8.845 1.00 94.69 90 ALA A O 1
ATOM 662 N N . PRO A 1 91 ? -4.770 -3.575 -7.604 1.00 94.06 91 PRO A N 1
ATOM 663 C CA . PRO A 1 91 ? -4.769 -2.372 -8.430 1.00 94.06 91 PRO A CA 1
ATOM 664 C C . PRO A 1 91 ? -4.175 -2.612 -9.824 1.00 94.06 91 PRO A C 1
ATOM 666 O O . PRO A 1 91 ? -3.324 -3.479 -10.015 1.00 94.06 91 PRO A O 1
ATOM 669 N N . ASN A 1 92 ? -4.580 -1.788 -10.788 1.00 95.12 92 ASN A N 1
ATOM 670 C CA . ASN A 1 92 ? -4.003 -1.755 -12.129 1.00 95.12 92 ASN A CA 1
ATOM 671 C C . ASN A 1 92 ? -2.580 -1.165 -12.082 1.00 95.12 92 ASN A C 1
ATOM 673 O O . ASN A 1 92 ? -2.411 -0.007 -11.699 1.00 95.12 92 ASN A O 1
ATOM 677 N N . LEU A 1 93 ? -1.564 -1.941 -12.474 1.00 93.50 93 LEU A N 1
ATOM 678 C CA . LEU A 1 93 ? -0.155 -1.516 -12.474 1.00 93.50 93 LEU A CA 1
ATOM 679 C C . LEU A 1 93 ? 0.289 -0.859 -13.789 1.00 93.50 93 LEU A C 1
ATOM 681 O O . LEU A 1 93 ? 1.390 -0.317 -13.863 1.00 93.50 93 LEU A O 1
ATOM 685 N N . THR A 1 94 ? -0.540 -0.905 -14.831 1.00 92.50 94 THR A N 1
ATOM 686 C CA . THR A 1 94 ? -0.224 -0.318 -16.140 1.00 92.50 94 THR A CA 1
ATOM 687 C C . THR A 1 94 ? -0.276 1.214 -16.109 1.00 92.50 94 THR A C 1
ATOM 689 O O . THR A 1 94 ? -0.733 1.827 -15.144 1.00 92.50 94 THR A O 1
ATOM 692 N N . SER A 1 95 ? 0.166 1.854 -17.192 1.00 91.00 95 SER A N 1
ATOM 693 C CA . SER A 1 95 ? -0.038 3.287 -17.445 1.00 91.00 95 SER A CA 1
ATOM 694 C C . SER A 1 95 ? -1.363 3.605 -18.159 1.00 91.00 95 SER A C 1
ATOM 696 O O . SER A 1 95 ? -1.598 4.754 -18.532 1.00 91.00 95 SER A O 1
ATOM 698 N N . GLY A 1 96 ? -2.223 2.601 -18.377 1.00 88.06 96 GLY A N 1
ATOM 699 C CA . GLY A 1 96 ? -3.539 2.768 -18.994 1.00 88.06 96 GLY A CA 1
ATOM 700 C C . GLY A 1 96 ? -4.558 3.455 -18.077 1.00 88.06 96 GLY A C 1
ATOM 701 O O . GLY A 1 96 ? -4.251 3.883 -16.964 1.00 88.06 96 GLY A O 1
ATOM 702 N N . GLN A 1 97 ? -5.810 3.550 -18.536 1.00 87.75 97 GLN A N 1
ATOM 703 C CA . GLN A 1 97 ? -6.889 4.175 -17.765 1.00 87.75 97 GLN A CA 1
ATOM 704 C C . GLN A 1 97 ? -7.053 3.500 -16.390 1.00 87.75 97 GLN A C 1
ATOM 706 O O . GLN A 1 97 ? -7.228 2.288 -16.298 1.00 87.75 97 GLN A O 1
ATOM 711 N N . GLY A 1 98 ? -7.001 4.299 -15.319 1.00 86.31 98 GLY A N 1
ATOM 712 C CA . GLY A 1 98 ? -7.135 3.812 -13.940 1.00 86.31 98 GLY A CA 1
ATOM 713 C C . GLY A 1 98 ? -5.902 3.087 -13.382 1.00 86.31 98 GLY A C 1
ATOM 714 O O . GLY A 1 98 ? -5.978 2.556 -12.277 1.00 86.31 98 GLY A O 1
ATOM 715 N N . GLY A 1 99 ? -4.787 3.054 -14.119 1.00 92.12 99 GLY A N 1
ATOM 716 C CA . GLY A 1 99 ? -3.537 2.427 -13.698 1.00 92.12 99 GLY A CA 1
ATOM 717 C C . GLY A 1 99 ? -2.601 3.360 -12.930 1.00 92.12 99 GLY A C 1
ATOM 718 O O . GLY A 1 99 ? -2.467 4.541 -13.254 1.00 92.12 99 GLY A O 1
ATOM 719 N N . ILE A 1 100 ? -1.921 2.824 -11.911 1.00 91.88 100 ILE A N 1
ATOM 720 C CA . ILE A 1 100 ? -0.961 3.583 -11.093 1.00 91.88 100 ILE A CA 1
ATOM 721 C C . ILE A 1 100 ? 0.353 3.853 -11.839 1.00 91.88 100 ILE A C 1
ATOM 723 O O . ILE A 1 100 ? 1.077 4.781 -11.491 1.00 91.88 100 ILE A O 1
ATOM 727 N N . GLY A 1 101 ? 0.651 3.098 -12.902 1.00 88.38 101 GLY A N 1
ATOM 728 C CA . GLY A 1 101 ? 1.875 3.253 -13.687 1.00 88.38 101 GLY A CA 1
ATOM 729 C C . GLY A 1 101 ? 2.023 4.636 -14.328 1.00 88.38 101 GLY A C 1
ATOM 730 O O . GLY A 1 101 ? 3.141 5.066 -14.578 1.00 88.38 101 GLY A O 1
ATOM 731 N N . GLY A 1 102 ? 0.919 5.361 -14.549 1.00 84.25 102 GLY A N 1
ATOM 732 C CA . GLY A 1 102 ? 0.945 6.745 -15.039 1.00 84.25 102 GLY A CA 1
ATOM 733 C C . GLY A 1 102 ? 1.214 7.801 -13.959 1.00 84.25 102 GLY A C 1
ATOM 734 O O . GLY A 1 102 ? 1.489 8.950 -14.293 1.00 84.25 102 GLY A O 1
ATOM 735 N N . ALA A 1 103 ? 1.128 7.438 -12.674 1.00 85.19 103 ALA A N 1
ATOM 736 C CA . ALA A 1 103 ? 1.396 8.343 -11.555 1.00 85.19 103 ALA A CA 1
ATOM 737 C C . ALA A 1 103 ? 2.890 8.422 -11.195 1.00 85.19 103 ALA A C 1
ATOM 739 O O . ALA A 1 103 ? 3.304 9.347 -10.495 1.00 85.19 103 ALA A O 1
ATOM 740 N N . TYR A 1 104 ? 3.695 7.462 -11.657 1.00 78.00 104 TYR A N 1
ATOM 741 C CA . TYR A 1 104 ? 5.137 7.440 -11.441 1.00 78.00 104 TYR A CA 1
ATOM 742 C C . TYR A 1 104 ? 5.860 8.112 -12.612 1.00 78.00 104 TYR A C 1
ATOM 744 O O . TYR A 1 104 ? 5.551 7.846 -13.772 1.00 78.00 104 TYR A O 1
ATOM 752 N N . SER A 1 105 ? 6.837 8.975 -12.323 1.00 66.25 105 SER A N 1
ATOM 753 C CA . SER A 1 105 ? 7.758 9.467 -13.348 1.00 66.25 105 SER A CA 1
ATOM 754 C C . SER A 1 105 ? 8.909 8.479 -13.529 1.00 66.25 105 SER A C 1
ATOM 756 O O . SER A 1 105 ? 9.480 7.981 -12.557 1.00 66.25 105 SER A O 1
ATOM 758 N N . ASN A 1 106 ? 9.286 8.221 -14.779 1.00 62.97 106 ASN A N 1
ATOM 759 C CA . ASN A 1 106 ? 10.488 7.459 -15.120 1.00 62.97 106 ASN A CA 1
ATOM 760 C C . ASN A 1 106 ? 11.721 8.381 -15.085 1.00 62.97 106 ASN A C 1
ATOM 762 O O . ASN A 1 106 ? 12.480 8.402 -16.044 1.00 62.97 106 ASN A O 1
ATOM 766 N N . ALA A 1 107 ? 11.878 9.159 -14.006 1.00 50.59 107 ALA A N 1
ATOM 767 C CA . ALA A 1 107 ? 12.690 10.385 -13.966 1.00 50.59 107 ALA A CA 1
ATOM 768 C C . ALA A 1 107 ? 12.239 11.478 -14.962 1.00 50.59 107 ALA A C 1
ATOM 770 O O . ALA A 1 107 ? 11.812 11.172 -16.096 1.00 50.59 107 ALA A O 1
#

Secondary structure (DSSP, 8-state):
--HHHHHHHHHHHHHHHHHHHHHHHHHHHHHHHHHTS------------SHHHHHHHHHHHHHTTHHHHH-TTSS--EEEEETTTEEEEPPP-SSSTT-GGGTS---

Foldseek 3Di:
DDVVVVVVVVVVVVVVVVVVVVVVVVVVVVVVVVVPPDDDDDDQDQQDPDPVSVVVVLVCCVVVCCCQQQNPQSQWDFNDDDPVPHTDTDARCDCDPRHCVVVDDSD

Sequence (107 aa):
MNRILKWIAITLGVLIILVALTAVVLNRWGNSRLAAAPVVSIKMVEVPTDAESTAKGRRLAAISACIECHGADLSGTVFVDEGAIGYIPAPNLTSGQGGIGGAYSNA